Protein AF-A0A9Q5I468-F1 (afdb_monomer)

Radius of gyration: 17.77 Å; Cα contacts (8 Å, |Δi|>4): 165; chains: 1; bounding box: 44×34×42 Å

Structure (mmCIF, N/CA/C/O backbone):
data_AF-A0A9Q5I468-F1
#
_entry.id   AF-A0A9Q5I468-F1
#
loop_
_atom_site.group_PDB
_atom_site.id
_atom_site.type_symbol
_atom_site.label_atom_id
_atom_site.label_alt_id
_atom_site.label_comp_id
_atom_site.label_asym_id
_atom_site.label_entity_id
_atom_site.label_seq_id
_atom_site.pdbx_PDB_ins_code
_atom_site.Cartn_x
_atom_site.Cartn_y
_atom_site.Cartn_z
_atom_site.occupancy
_atom_site.B_iso_or_equiv
_atom_site.auth_seq_id
_atom_site.auth_comp_id
_atom_site.auth_asym_id
_atom_site.auth_atom_id
_atom_site.pdbx_PDB_model_num
ATOM 1 N N . MET A 1 1 ? 11.053 -20.235 -4.826 1.00 56.47 1 MET A N 1
ATOM 2 C CA . MET A 1 1 ? 11.287 -19.955 -6.258 1.00 56.47 1 MET A CA 1
ATOM 3 C C . MET A 1 1 ? 12.691 -19.413 -6.345 1.00 56.47 1 MET A C 1
ATOM 5 O O . MET A 1 1 ? 12.944 -18.380 -5.742 1.00 56.47 1 MET A O 1
ATOM 9 N N . ASP A 1 2 ? 13.592 -20.126 -7.008 1.00 67.19 2 ASP A N 1
ATOM 10 C CA . ASP A 1 2 ? 15.029 -19.889 -6.816 1.00 67.19 2 ASP A CA 1
ATOM 11 C C . ASP A 1 2 ? 15.515 -18.620 -7.532 1.00 67.19 2 ASP A C 1
ATOM 13 O O . ASP A 1 2 ? 16.427 -17.950 -7.057 1.00 67.19 2 ASP A O 1
ATOM 17 N N . HIS A 1 3 ? 14.829 -18.214 -8.611 1.00 71.62 3 HIS A N 1
ATOM 18 C CA . HIS A 1 3 ? 15.105 -16.980 -9.354 1.00 71.62 3 HIS A CA 1
ATOM 19 C C . HIS A 1 3 ? 13.801 -16.305 -9.821 1.00 71.62 3 HIS A C 1
ATOM 21 O O . HIS A 1 3 ? 13.359 -16.528 -10.950 1.00 71.62 3 HIS A O 1
ATOM 27 N N . PRO A 1 4 ? 13.148 -15.477 -8.984 1.00 81.38 4 PRO A N 1
ATOM 28 C CA . PRO A 1 4 ? 11.906 -14.806 -9.375 1.00 81.38 4 PRO A CA 1
ATOM 29 C C . PRO A 1 4 ? 12.130 -13.747 -10.468 1.00 81.38 4 PRO A C 1
ATOM 31 O O . PRO A 1 4 ? 11.253 -13.530 -11.305 1.00 81.38 4 PRO A O 1
ATOM 34 N N . TYR A 1 5 ? 13.319 -13.134 -10.511 1.00 87.19 5 TYR A N 1
ATOM 35 C CA . TYR A 1 5 ? 13.628 -12.004 -11.392 1.00 87.19 5 TYR A CA 1
ATOM 36 C C . TYR A 1 5 ? 13.300 -12.239 -12.877 1.00 87.19 5 TYR A C 1
ATOM 38 O O . TYR A 1 5 ? 12.513 -11.456 -13.409 1.00 87.19 5 TYR A O 1
ATOM 46 N N . PRO A 1 6 ? 13.806 -13.287 -13.567 1.00 91.69 6 PRO A N 1
ATOM 47 C CA . PRO A 1 6 ? 13.558 -13.445 -15.003 1.00 91.69 6 PRO A CA 1
ATOM 48 C C . PRO A 1 6 ? 12.075 -13.628 -15.333 1.00 91.69 6 PRO A C 1
ATOM 50 O O . PRO A 1 6 ? 11.584 -13.079 -16.315 1.00 91.69 6 PRO A O 1
ATOM 53 N N . THR A 1 7 ? 11.350 -14.358 -14.482 1.00 93.44 7 THR A N 1
ATOM 54 C CA . THR A 1 7 ? 9.928 -14.654 -14.700 1.00 93.44 7 THR A CA 1
ATOM 55 C C . THR A 1 7 ? 9.084 -13.389 -14.575 1.00 93.44 7 THR A C 1
ATOM 57 O O . THR A 1 7 ? 8.308 -13.059 -15.471 1.00 93.44 7 THR A O 1
ATOM 60 N N . PHE A 1 8 ? 9.256 -12.648 -13.480 1.00 95.12 8 PHE A N 1
ATOM 61 C CA . PHE A 1 8 ? 8.461 -11.451 -13.222 1.00 95.12 8 PHE A CA 1
ATOM 62 C C . PHE A 1 8 ? 8.873 -10.267 -14.105 1.00 95.12 8 PHE A C 1
ATOM 64 O O . PHE A 1 8 ? 8.015 -9.477 -14.490 1.00 95.12 8 PHE A O 1
ATOM 71 N N . ALA A 1 9 ? 10.149 -10.174 -14.496 1.00 95.38 9 ALA A N 1
ATOM 72 C CA . ALA A 1 9 ? 10.601 -9.166 -15.451 1.00 95.38 9 ALA A CA 1
ATOM 73 C C . ALA A 1 9 ? 9.980 -9.396 -16.835 1.00 95.38 9 ALA A C 1
ATOM 75 O O . ALA A 1 9 ? 9.463 -8.456 -17.435 1.00 95.38 9 ALA A O 1
ATOM 76 N N . ALA A 1 10 ? 9.972 -10.645 -17.318 1.00 96.38 10 ALA A N 1
ATOM 77 C CA . ALA A 1 10 ? 9.331 -10.991 -18.584 1.00 96.38 10 ALA A CA 1
ATOM 78 C C . ALA A 1 10 ? 7.826 -10.676 -18.562 1.00 96.38 10 ALA A C 1
ATOM 80 O O . ALA A 1 10 ? 7.316 -10.061 -19.498 1.00 96.38 10 ALA A O 1
ATOM 81 N N . LEU A 1 11 ? 7.130 -11.027 -17.473 1.00 96.50 11 LEU A N 1
ATOM 82 C CA . LEU A 1 11 ? 5.707 -10.730 -17.304 1.00 96.50 11 LEU A CA 1
ATOM 83 C C . LEU A 1 11 ? 5.419 -9.221 -17.326 1.00 96.50 11 LEU A C 1
ATOM 85 O O . LEU A 1 11 ? 4.539 -8.781 -18.061 1.00 96.50 11 LEU A O 1
ATOM 89 N N . ALA A 1 12 ? 6.149 -8.422 -16.542 1.00 95.81 12 ALA A N 1
ATOM 90 C CA . ALA A 1 12 ? 5.921 -6.980 -16.464 1.00 95.81 12 ALA A CA 1
ATOM 91 C C . ALA A 1 12 ? 6.191 -6.275 -17.801 1.00 95.81 12 ALA A C 1
ATOM 93 O O . ALA A 1 12 ? 5.400 -5.425 -18.211 1.00 95.81 12 ALA A O 1
ATOM 94 N N . SER A 1 13 ? 7.259 -6.665 -18.505 1.00 95.50 13 SER A N 1
ATOM 95 C CA . SER A 1 13 ? 7.570 -6.144 -19.839 1.00 95.50 13 SER A CA 1
ATOM 96 C C . SER A 1 13 ? 6.466 -6.482 -20.839 1.00 95.50 13 SER A C 1
ATOM 98 O O . SER A 1 13 ? 5.968 -5.588 -21.520 1.00 95.50 13 SER A O 1
ATOM 100 N N . PHE A 1 14 ? 6.021 -7.744 -20.868 1.00 96.81 14 PHE A N 1
ATOM 101 C CA . PHE A 1 14 ? 4.930 -8.175 -21.741 1.00 96.81 14 PHE A CA 1
ATOM 102 C C . PHE A 1 14 ? 3.636 -7.403 -21.462 1.00 96.81 14 PHE A C 1
ATOM 104 O O . PHE A 1 14 ? 3.010 -6.908 -22.392 1.00 96.81 14 PHE A O 1
ATOM 111 N N . LEU A 1 15 ? 3.242 -7.252 -20.192 1.00 95.25 15 LEU A N 1
ATOM 112 C CA . LEU A 1 15 ? 2.031 -6.512 -19.827 1.00 95.25 15 LEU A CA 1
ATOM 113 C C . LEU A 1 15 ? 2.119 -5.033 -20.222 1.00 95.25 15 LEU A C 1
ATOM 115 O O . LEU A 1 15 ? 1.140 -4.489 -20.731 1.00 95.25 15 LEU A O 1
ATOM 119 N N . ARG A 1 16 ? 3.279 -4.389 -20.024 1.00 92.69 16 ARG A N 1
ATOM 120 C CA . ARG A 1 16 ? 3.498 -2.988 -20.421 1.00 92.69 16 ARG A CA 1
ATOM 121 C C . ARG A 1 16 ? 3.367 -2.808 -21.935 1.00 92.69 16 ARG A C 1
ATOM 123 O O . ARG A 1 16 ? 2.777 -1.822 -22.369 1.00 92.69 16 ARG A O 1
ATOM 130 N N . GLU A 1 17 ? 3.906 -3.737 -22.722 1.00 93.56 17 GLU A N 1
ATOM 131 C CA . GLU A 1 17 ? 3.886 -3.676 -24.189 1.00 93.56 17 GLU A CA 1
ATOM 132 C C . GLU A 1 17 ? 2.515 -4.044 -24.773 1.00 93.56 17 GLU A C 1
ATOM 134 O O . GLU A 1 17 ? 1.960 -3.301 -25.582 1.00 93.56 17 GLU A O 1
ATOM 139 N N . ALA A 1 18 ? 1.939 -5.169 -24.342 1.00 96.06 18 ALA A N 1
ATOM 140 C CA . ALA A 1 18 ? 0.678 -5.687 -24.868 1.00 96.06 18 ALA A CA 1
ATOM 141 C C . ALA A 1 18 ? -0.543 -4.894 -24.373 1.00 96.06 18 ALA A C 1
ATOM 143 O O . ALA A 1 18 ? -1.571 -4.832 -25.053 1.00 96.06 18 ALA A O 1
ATOM 144 N N . HIS A 1 19 ? -0.446 -4.279 -23.190 1.00 93.50 19 HIS A N 1
ATOM 145 C CA . HIS A 1 19 ? -1.548 -3.571 -22.543 1.00 93.50 19 HIS A CA 1
ATOM 146 C C . HIS A 1 19 ? -1.111 -2.211 -21.966 1.00 93.50 19 HIS A C 1
ATOM 148 O O . HIS A 1 19 ? -1.243 -1.973 -20.763 1.00 93.50 19 HIS A O 1
ATOM 154 N N . PRO A 1 20 ? -0.686 -1.252 -22.812 1.00 88.44 20 PRO A N 1
ATOM 155 C CA . PRO A 1 20 ? -0.125 0.030 -22.366 1.00 88.44 20 PRO A CA 1
ATOM 156 C C . PRO A 1 20 ? -1.125 0.938 -21.629 1.00 88.44 20 PRO A C 1
ATOM 158 O O . PRO A 1 20 ? -0.738 1.976 -21.104 1.00 88.44 20 PRO A O 1
ATOM 161 N N . ARG A 1 21 ? -2.414 0.570 -21.596 1.00 90.44 21 ARG A N 1
ATOM 162 C CA . ARG A 1 21 ? -3.487 1.290 -20.889 1.00 90.44 21 ARG A CA 1
ATOM 163 C C . ARG A 1 21 ? -3.994 0.569 -19.638 1.00 90.44 21 ARG A C 1
ATOM 165 O O . ARG A 1 21 ? -5.065 0.913 -19.142 1.00 90.44 21 ARG A O 1
ATOM 172 N N . LEU A 1 22 ? -3.288 -0.450 -19.144 1.00 94.00 22 LEU A N 1
ATOM 173 C CA . LEU A 1 22 ? -3.600 -1.002 -17.825 1.00 94.00 22 LEU A CA 1
ATOM 174 C C . LEU A 1 22 ? -3.518 0.112 -16.777 1.00 94.00 22 LEU A C 1
ATOM 176 O O . LEU A 1 22 ? -2.563 0.888 -16.759 1.00 94.00 22 LEU A O 1
ATOM 180 N N . ALA A 1 23 ? -4.527 0.186 -15.910 1.00 94.38 23 ALA A N 1
ATOM 181 C CA . ALA A 1 23 ? -4.641 1.269 -14.938 1.00 94.38 23 ALA A CA 1
ATOM 182 C C . ALA A 1 23 ? -3.480 1.267 -13.935 1.00 94.38 23 ALA A C 1
ATOM 184 O O . ALA A 1 23 ? -2.975 2.330 -13.573 1.00 94.38 23 ALA A O 1
ATOM 185 N N . TYR A 1 24 ? -3.056 0.076 -13.501 1.00 96.19 24 TYR A N 1
ATOM 186 C CA . TYR A 1 24 ? -1.960 -0.072 -12.559 1.00 96.19 24 TYR A CA 1
ATOM 187 C C . TYR A 1 24 ? -1.292 -1.449 -12.612 1.00 96.19 24 TYR A C 1
ATOM 189 O O . TYR A 1 24 ? -1.876 -2.423 -13.090 1.00 96.19 24 TYR A O 1
ATOM 197 N N . LEU A 1 25 ? -0.100 -1.526 -12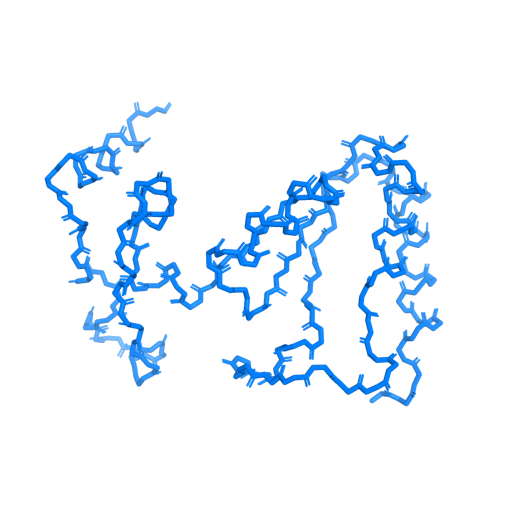.021 1.00 96.38 25 LEU A N 1
ATOM 198 C CA . LEU A 1 25 ? 0.520 -2.762 -11.545 1.00 96.38 25 LEU A CA 1
ATOM 199 C C . LEU A 1 25 ? 0.567 -2.736 -10.010 1.00 96.38 25 LEU A C 1
ATOM 201 O O . LEU A 1 25 ? 1.049 -1.766 -9.430 1.00 96.38 25 LEU A O 1
ATOM 205 N N . HIS A 1 26 ? 0.058 -3.782 -9.353 1.00 97.31 26 HIS A N 1
ATOM 206 C CA . HIS A 1 26 ? 0.037 -3.907 -7.891 1.00 97.31 26 HIS A CA 1
ATOM 207 C C . HIS A 1 26 ? 0.969 -5.037 -7.451 1.00 97.31 26 HIS A C 1
ATOM 209 O O . HIS A 1 26 ? 0.790 -6.184 -7.858 1.00 97.31 26 HIS A O 1
ATOM 215 N N . VAL A 1 27 ? 1.970 -4.704 -6.638 1.00 95.88 27 VAL A N 1
ATOM 216 C CA . VAL A 1 27 ? 3.062 -5.602 -6.256 1.00 95.88 27 VAL A CA 1
ATOM 217 C C . VAL A 1 27 ? 3.171 -5.710 -4.741 1.00 95.88 27 VAL A C 1
ATOM 219 O O . VAL A 1 27 ? 3.146 -4.707 -4.032 1.00 95.88 27 VAL A O 1
ATOM 222 N N . ILE A 1 28 ? 3.323 -6.943 -4.256 1.00 93.31 28 ILE A N 1
ATOM 223 C CA . ILE A 1 28 ? 3.633 -7.232 -2.855 1.00 93.31 28 ILE A CA 1
ATOM 224 C C . ILE A 1 28 ? 5.155 -7.235 -2.691 1.00 93.31 28 ILE A C 1
ATOM 226 O O . ILE A 1 28 ? 5.858 -7.997 -3.355 1.00 93.31 28 ILE A O 1
ATOM 230 N N . GLU A 1 29 ? 5.660 -6.389 -1.803 1.00 91.56 29 GLU A N 1
ATOM 231 C CA . GLU A 1 29 ? 7.074 -6.285 -1.467 1.00 91.56 29 GLU A CA 1
ATOM 232 C C . GLU A 1 29 ? 7.565 -7.539 -0.723 1.00 91.56 29 GLU A C 1
ATOM 234 O O . GLU A 1 29 ? 6.838 -8.104 0.105 1.00 91.56 29 GLU A O 1
ATOM 239 N N . PRO A 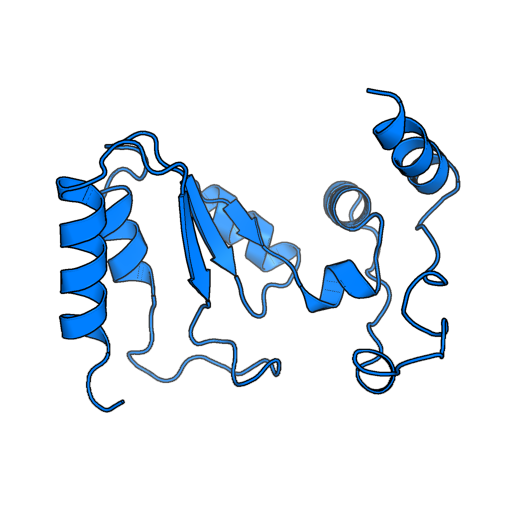1 30 ? 8.837 -7.939 -0.913 1.00 84.44 30 PRO A N 1
ATOM 240 C CA . PRO A 1 30 ? 9.415 -9.116 -0.261 1.00 84.44 30 PRO A CA 1
ATOM 241 C C . PRO A 1 30 ? 9.546 -8.982 1.266 1.00 84.44 30 PRO A C 1
ATOM 243 O O . PRO A 1 30 ? 9.947 -9.929 1.931 1.00 84.44 30 PRO A O 1
ATOM 246 N N . ARG A 1 31 ? 9.158 -7.842 1.848 1.00 76.75 31 ARG A N 1
ATOM 247 C CA . ARG A 1 31 ? 9.049 -7.643 3.301 1.00 76.75 31 ARG A CA 1
ATOM 248 C C . ARG A 1 31 ? 7.804 -8.288 3.928 1.00 76.75 31 ARG A C 1
ATOM 250 O O . ARG A 1 31 ? 7.619 -8.241 5.140 1.00 76.75 31 ARG A O 1
ATOM 257 N N . ASN A 1 32 ? 6.934 -8.894 3.117 1.00 72.69 32 ASN A N 1
ATOM 258 C CA . ASN A 1 32 ? 5.792 -9.670 3.588 1.00 72.69 32 ASN A CA 1
ATOM 259 C C . ASN A 1 32 ? 6.011 -11.174 3.361 1.00 72.69 32 ASN A C 1
ATOM 261 O O . ASN A 1 32 ? 6.240 -11.618 2.238 1.00 72.69 32 ASN A O 1
ATOM 265 N N . ALA A 1 33 ? 5.878 -11.972 4.421 1.00 69.88 33 ALA A N 1
ATOM 266 C CA . ALA A 1 33 ? 5.821 -13.428 4.348 1.00 69.88 33 ALA A CA 1
ATOM 267 C C . ALA A 1 33 ? 4.486 -13.920 4.913 1.00 69.88 33 ALA A C 1
ATOM 269 O O . ALA A 1 33 ? 4.293 -13.966 6.127 1.00 69.88 33 ALA A O 1
ATOM 270 N N . ALA A 1 34 ? 3.552 -14.276 4.025 1.00 64.75 34 ALA A N 1
ATOM 271 C CA . ALA A 1 34 ? 2.244 -14.829 4.391 1.00 64.75 34 ALA A CA 1
ATOM 272 C C . ALA A 1 34 ? 1.479 -13.971 5.426 1.00 64.75 34 ALA A C 1
ATOM 274 O O . ALA A 1 34 ? 0.878 -14.472 6.378 1.00 64.75 34 ALA A O 1
ATOM 275 N N . GLY A 1 35 ? 1.522 -12.646 5.261 1.00 64.75 35 GLY A N 1
ATOM 276 C CA . GLY A 1 35 ? 0.843 -11.707 6.149 1.00 64.75 35 GLY A CA 1
ATOM 277 C C . GLY A 1 35 ? 1.609 -11.367 7.428 1.00 64.75 35 GLY A C 1
ATOM 278 O O . GLY A 1 35 ? 1.050 -10.673 8.275 1.00 64.75 35 GLY A O 1
ATOM 279 N N . VAL A 1 36 ? 2.842 -11.839 7.609 1.00 72.12 36 VAL A N 1
ATOM 280 C CA . VAL A 1 36 ? 3.758 -11.421 8.685 1.00 72.12 36 VAL A CA 1
ATOM 281 C C . VAL A 1 36 ? 4.849 -10.534 8.089 1.00 72.12 36 VAL A C 1
ATOM 283 O O . VAL A 1 36 ? 5.293 -10.773 6.965 1.00 72.12 36 VAL A O 1
ATOM 286 N N . ASP A 1 37 ? 5.249 -9.503 8.829 1.00 78.44 37 ASP A N 1
ATOM 287 C CA . ASP A 1 37 ? 6.359 -8.646 8.422 1.00 78.44 37 ASP A CA 1
ATOM 288 C C . ASP A 1 37 ? 7.683 -9.338 8.687 1.00 78.44 37 ASP A C 1
ATOM 290 O O . ASP A 1 37 ? 7.868 -9.994 9.713 1.00 78.44 37 ASP A O 1
ATOM 294 N N . ARG A 1 38 ? 8.598 -9.185 7.740 1.00 83.00 38 ARG A N 1
ATOM 295 C CA . ARG A 1 38 ? 9.980 -9.617 7.868 1.00 83.00 38 ARG A CA 1
ATOM 296 C C . ARG A 1 38 ? 10.882 -8.622 7.169 1.00 83.00 38 ARG A C 1
ATOM 298 O O . ARG A 1 38 ? 10.468 -7.969 6.210 1.00 83.00 38 ARG A O 1
ATOM 305 N N . ASP A 1 39 ? 12.139 -8.607 7.572 1.00 79.56 39 ASP A N 1
ATOM 306 C CA . ASP A 1 39 ? 13.141 -7.904 6.794 1.00 79.56 39 ASP A CA 1
ATOM 307 C C . ASP A 1 39 ? 13.347 -8.615 5.442 1.00 79.56 39 ASP A C 1
ATOM 309 O O . ASP A 1 39 ? 13.323 -9.858 5.369 1.00 79.56 39 ASP A O 1
ATOM 313 N N . PRO A 1 40 ? 13.511 -7.857 4.344 1.00 77.12 40 PRO A N 1
ATOM 314 C CA . PRO A 1 40 ? 13.923 -8.429 3.073 1.00 77.12 40 PRO A CA 1
ATOM 315 C C . PRO A 1 40 ? 15.321 -9.041 3.217 1.00 77.12 40 PRO A C 1
ATOM 317 O O . PRO A 1 40 ? 16.208 -8.471 3.854 1.00 77.12 40 PRO A O 1
ATOM 320 N N . LEU A 1 41 ? 15.533 -10.209 2.612 1.00 82.25 41 LEU A N 1
ATOM 321 C CA . LEU A 1 41 ? 16.851 -10.834 2.578 1.00 82.25 41 LEU A CA 1
ATOM 322 C C . LEU A 1 41 ? 17.772 -10.062 1.617 1.00 82.25 41 LEU A C 1
ATOM 324 O O . LEU A 1 41 ? 17.287 -9.406 0.688 1.00 82.25 41 LEU A O 1
ATOM 328 N N . PRO A 1 42 ? 19.106 -10.149 1.781 1.00 79.56 42 PRO A N 1
ATOM 329 C CA . PRO A 1 42 ? 20.039 -9.557 0.831 1.00 79.56 42 PRO A CA 1
ATOM 330 C C . PRO A 1 42 ? 19.725 -9.980 -0.611 1.00 79.56 42 PRO A C 1
ATOM 332 O O . PRO A 1 42 ? 19.681 -11.167 -0.929 1.00 79.56 42 PRO A O 1
ATOM 335 N N . GLY A 1 43 ? 19.506 -8.995 -1.484 1.00 79.62 43 GLY A N 1
ATOM 336 C CA . GLY A 1 43 ? 19.167 -9.226 -2.889 1.00 79.62 43 GLY A CA 1
ATOM 337 C C . GLY A 1 43 ? 17.675 -9.421 -3.181 1.00 79.62 43 GLY A C 1
ATOM 338 O O . GLY A 1 43 ? 17.323 -9.594 -4.346 1.00 79.62 43 GLY A O 1
ATOM 339 N N . GLU A 1 44 ? 16.784 -9.354 -2.191 1.00 85.19 44 GLU A N 1
ATOM 340 C CA . GLU A 1 44 ? 15.339 -9.306 -2.427 1.00 85.19 44 GLU A CA 1
ATOM 341 C C . GLU A 1 44 ? 14.865 -7.866 -2.644 1.00 85.19 44 GLU A C 1
ATOM 343 O O . GLU A 1 44 ? 14.950 -7.017 -1.758 1.00 85.19 44 GLU A O 1
ATOM 348 N N . SER A 1 45 ? 14.333 -7.582 -3.831 1.00 87.19 45 SER A N 1
ATOM 349 C CA . SER A 1 45 ? 13.725 -6.292 -4.146 1.00 87.19 45 SER A CA 1
ATOM 350 C C . SER A 1 45 ? 12.699 -6.442 -5.260 1.00 87.19 45 SER A C 1
ATOM 352 O O . SER A 1 45 ? 12.934 -7.157 -6.233 1.00 87.19 45 SER A O 1
ATOM 354 N N . ALA A 1 46 ? 11.579 -5.730 -5.145 1.00 91.75 46 ALA A N 1
ATOM 355 C CA . ALA A 1 46 ? 10.599 -5.598 -6.218 1.00 91.75 46 ALA A CA 1
ATOM 356 C C . ALA A 1 46 ? 10.851 -4.367 -7.113 1.00 91.75 46 ALA A C 1
ATOM 358 O O . ALA A 1 46 ? 10.119 -4.145 -8.073 1.00 91.75 46 ALA A O 1
ATOM 359 N N . GLU A 1 47 ? 11.897 -3.572 -6.851 1.00 91.69 47 GLU A N 1
ATOM 360 C CA . GLU A 1 47 ? 12.139 -2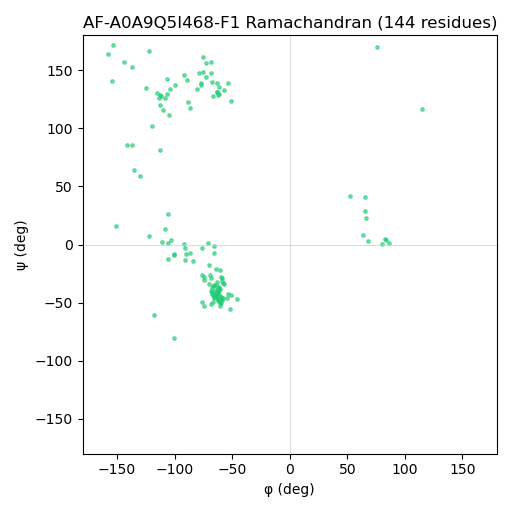.291 -7.538 1.00 91.69 47 GLU A CA 1
ATOM 361 C C . GLU A 1 47 ? 12.265 -2.432 -9.062 1.00 91.69 47 GLU A C 1
ATOM 363 O O . GLU A 1 47 ? 11.829 -1.557 -9.811 1.00 91.69 47 GLU A O 1
ATOM 368 N N . PHE A 1 48 ? 12.811 -3.554 -9.538 1.00 93.50 48 PHE A N 1
ATOM 369 C CA . PHE A 1 48 ? 12.936 -3.825 -10.970 1.00 93.50 48 PHE A CA 1
ATOM 370 C C . PHE A 1 48 ? 11.576 -3.818 -11.687 1.00 93.50 48 PHE A C 1
ATOM 372 O O . PHE A 1 48 ? 11.503 -3.395 -12.838 1.00 93.50 48 PHE A O 1
ATOM 379 N N . LEU A 1 49 ? 10.492 -4.219 -11.011 1.00 95.44 49 LEU A N 1
ATOM 380 C CA . LEU A 1 49 ? 9.141 -4.189 -11.571 1.00 95.44 49 LEU A CA 1
ATOM 381 C C . LEU A 1 49 ? 8.657 -2.760 -11.789 1.00 95.44 49 LEU A C 1
ATOM 383 O O . LEU A 1 49 ? 8.088 -2.476 -12.839 1.00 95.44 49 LEU A O 1
ATOM 387 N N . ARG A 1 50 ? 8.926 -1.847 -10.849 1.00 94.62 50 ARG A N 1
ATOM 388 C CA . ARG A 1 50 ? 8.594 -0.424 -11.005 1.00 94.62 50 ARG A CA 1
ATOM 389 C C . ARG A 1 50 ? 9.372 0.197 -12.161 1.00 94.62 50 ARG A C 1
ATOM 391 O O . ARG A 1 50 ? 8.782 0.895 -12.978 1.00 94.62 50 ARG A O 1
ATOM 398 N N . LEU A 1 51 ? 10.672 -0.092 -12.259 1.00 94.00 51 LEU A N 1
ATOM 399 C CA . LEU A 1 51 ? 11.522 0.407 -13.346 1.00 94.00 51 LEU A CA 1
ATOM 400 C C . LEU A 1 51 ? 11.059 -0.101 -14.716 1.00 94.00 51 LEU A C 1
ATOM 402 O O . LEU A 1 51 ? 11.030 0.668 -15.672 1.00 94.00 51 LEU A O 1
ATOM 406 N N . ILE A 1 52 ? 10.648 -1.369 -14.812 1.00 94.88 52 ILE A N 1
ATOM 407 C CA . ILE A 1 52 ? 10.054 -1.916 -16.037 1.00 94.88 52 ILE A CA 1
ATOM 408 C C . ILE A 1 52 ? 8.692 -1.276 -16.313 1.00 94.88 52 ILE A C 1
ATOM 410 O O . ILE A 1 52 ? 8.422 -0.940 -17.459 1.00 94.88 52 ILE A O 1
ATOM 414 N N . TRP A 1 53 ? 7.837 -1.094 -15.303 1.00 95.19 53 TRP A N 1
ATOM 415 C CA . TRP A 1 53 ? 6.462 -0.620 -15.480 1.00 95.19 53 TRP A CA 1
ATOM 416 C C . TRP A 1 53 ? 6.368 0.873 -15.805 1.00 95.19 53 TRP A C 1
ATOM 418 O O . TRP A 1 53 ? 5.751 1.243 -16.798 1.00 95.19 53 TRP A O 1
ATOM 428 N N . GLN A 1 54 ? 6.988 1.727 -14.989 1.00 92.00 54 GLN A N 1
ATOM 429 C CA . GLN A 1 54 ? 6.892 3.188 -15.084 1.00 92.00 54 GLN A CA 1
ATOM 430 C C . GLN A 1 54 ? 8.097 3.841 -15.777 1.00 92.00 54 GLN A C 1
ATOM 432 O O . GLN A 1 54 ? 8.074 5.044 -16.046 1.00 92.00 54 GLN A O 1
ATOM 437 N N . GLY A 1 55 ? 9.152 3.067 -16.047 1.00 88.00 55 GLY A N 1
ATOM 438 C CA . GLY A 1 55 ? 10.423 3.584 -16.542 1.00 88.00 55 GLY A CA 1
ATOM 439 C C . GLY A 1 55 ? 11.271 4.274 -15.464 1.00 88.00 55 GLY A C 1
ATOM 440 O O . GLY A 1 55 ? 10.801 4.527 -14.349 1.00 88.00 55 GLY A O 1
ATOM 441 N N . PRO A 1 56 ? 12.538 4.604 -15.770 1.00 82.00 56 PRO A N 1
ATOM 442 C CA . PRO A 1 56 ? 13.453 5.274 -14.842 1.00 82.00 56 PRO A CA 1
ATOM 443 C C . PRO A 1 56 ? 12.946 6.633 -14.335 1.00 82.00 56 PRO A C 1
ATOM 445 O O . PRO A 1 56 ? 13.278 7.009 -13.213 1.00 82.00 56 PRO A O 1
ATOM 448 N N . SER A 1 57 ? 12.128 7.348 -15.118 1.00 80.56 57 SER A N 1
ATOM 449 C CA . SER A 1 57 ? 11.536 8.639 -14.726 1.00 80.56 57 SER A CA 1
ATOM 450 C C . SER A 1 57 ? 10.221 8.525 -13.935 1.00 80.56 57 SER A C 1
ATOM 452 O O . SER A 1 57 ? 9.727 9.531 -13.431 1.00 80.56 57 SER A O 1
ATOM 454 N N . GLY A 1 58 ? 9.655 7.319 -13.791 1.00 76.38 58 GLY A N 1
ATOM 455 C CA . GLY A 1 58 ? 8.507 7.049 -12.915 1.00 76.38 58 GLY A CA 1
ATOM 456 C C . GLY A 1 58 ? 7.117 7.353 -13.489 1.00 76.38 58 GLY A C 1
ATOM 457 O O . GLY A 1 58 ? 6.133 7.180 -12.776 1.00 76.38 58 GLY A O 1
ATOM 458 N N . SER A 1 59 ? 6.987 7.764 -14.753 1.00 75.00 59 SER A N 1
ATOM 459 C CA . SER A 1 59 ? 5.673 8.099 -15.339 1.00 75.00 59 SER A CA 1
ATOM 460 C C . SER A 1 59 ? 5.558 7.881 -16.852 1.00 75.00 59 SER A C 1
ATOM 462 O O . SER A 1 59 ? 4.613 8.364 -17.473 1.00 75.00 59 SER A O 1
ATOM 464 N N . GLU A 1 60 ? 6.472 7.128 -17.468 1.00 81.44 60 GLU A N 1
ATOM 465 C CA . GLU A 1 60 ? 6.604 7.060 -18.935 1.00 81.44 60 GLU A CA 1
ATOM 466 C C . GLU A 1 60 ? 5.351 6.573 -19.674 1.00 81.44 60 GLU A C 1
ATOM 468 O O . GLU A 1 60 ? 5.149 6.925 -20.833 1.00 81.44 60 GLU A O 1
ATOM 473 N N . ASN A 1 61 ? 4.514 5.758 -19.030 1.00 78.94 61 ASN A N 1
ATOM 474 C CA . ASN A 1 61 ? 3.269 5.241 -19.604 1.00 78.94 61 ASN A CA 1
ATOM 475 C C . ASN A 1 61 ? 1.999 5.806 -18.940 1.00 78.94 61 ASN A C 1
ATOM 477 O O . ASN A 1 61 ? 0.901 5.382 -19.290 1.00 78.94 61 ASN A O 1
ATOM 481 N N . GLY A 1 62 ? 2.131 6.719 -17.969 1.00 84.31 62 GLY A N 1
ATOM 482 C CA . GLY A 1 62 ? 1.005 7.267 -17.202 1.00 84.31 62 GLY A CA 1
ATOM 483 C C . GLY A 1 62 ? 0.239 6.256 -16.333 1.00 84.31 62 GLY A C 1
ATOM 484 O O . GLY A 1 62 ? -0.806 6.607 -15.791 1.00 84.31 62 GLY A O 1
ATOM 485 N N . SER A 1 63 ? 0.726 5.017 -16.192 1.00 90.94 63 SER A N 1
ATOM 486 C CA . SER A 1 63 ? 0.094 3.970 -15.384 1.00 90.94 63 SER A CA 1
ATOM 487 C C . SER A 1 63 ? 0.591 4.008 -13.938 1.00 90.94 63 SER A C 1
ATOM 489 O O . SER A 1 63 ? 1.777 4.235 -13.669 1.00 90.94 63 SER A O 1
ATOM 491 N N . ALA A 1 64 ? -0.308 3.762 -12.984 1.00 94.50 64 ALA A N 1
ATOM 492 C CA . ALA A 1 64 ? 0.053 3.764 -11.573 1.00 94.50 64 ALA A CA 1
ATOM 493 C C . ALA A 1 64 ? 0.836 2.497 -11.189 1.00 94.50 64 ALA A C 1
ATOM 495 O O . ALA A 1 64 ? 0.625 1.406 -11.720 1.00 94.50 64 ALA A O 1
ATOM 496 N N . TYR A 1 65 ? 1.732 2.632 -10.218 1.00 96.19 65 TYR A N 1
ATOM 497 C CA . TYR A 1 65 ? 2.354 1.503 -9.538 1.00 96.19 65 TYR A CA 1
ATOM 498 C C . TYR A 1 65 ? 1.890 1.511 -8.085 1.00 96.19 65 TYR A C 1
ATOM 500 O O . TYR A 1 65 ? 2.001 2.536 -7.412 1.00 96.19 65 TYR A O 1
ATOM 508 N N . ILE A 1 66 ? 1.347 0.389 -7.620 1.00 97.56 66 ILE A N 1
ATOM 509 C CA . ILE A 1 66 ? 0.864 0.210 -6.252 1.00 97.56 66 ILE A CA 1
ATOM 510 C C . ILE A 1 66 ? 1.809 -0.761 -5.549 1.00 97.56 66 ILE A C 1
ATOM 512 O O . ILE A 1 66 ? 1.893 -1.928 -5.930 1.00 97.56 66 ILE A O 1
ATOM 516 N N . SER A 1 67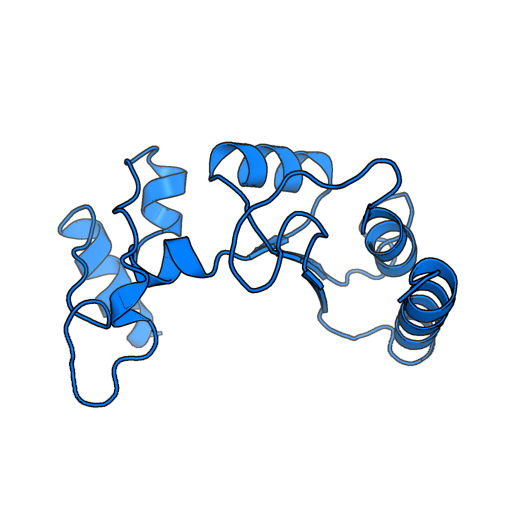 ? 2.514 -0.290 -4.525 1.00 96.44 67 SER A N 1
ATOM 517 C CA . SER A 1 67 ? 3.348 -1.138 -3.673 1.00 96.44 67 SER A CA 1
ATOM 518 C C . SER A 1 67 ? 2.611 -1.481 -2.379 1.00 96.44 67 SER A C 1
ATOM 520 O O . SER A 1 67 ? 1.958 -0.629 -1.775 1.00 96.44 67 SER A O 1
ATOM 522 N N . ALA A 1 68 ? 2.694 -2.738 -1.957 1.00 95.69 68 ALA A N 1
ATOM 523 C CA . ALA A 1 68 ? 2.021 -3.246 -0.773 1.00 95.69 68 ALA A CA 1
ATOM 524 C C . ALA A 1 68 ? 2.932 -4.145 0.055 1.00 95.69 68 ALA A C 1
ATOM 526 O O . ALA A 1 68 ? 3.783 -4.849 -0.473 1.00 95.69 68 ALA A O 1
ATOM 527 N N . GLY A 1 69 ? 2.665 -4.211 1.357 1.00 91.19 69 GLY A N 1
ATOM 528 C CA . GLY A 1 69 ? 3.313 -5.156 2.264 1.00 91.19 69 GLY A CA 1
ATOM 529 C C . GLY A 1 69 ? 4.175 -4.450 3.298 1.00 91.19 69 GLY A C 1
ATOM 530 O O . GLY A 1 69 ? 5.154 -3.810 2.958 1.00 91.19 69 GLY A O 1
ATOM 531 N N . GLY A 1 70 ? 3.796 -4.587 4.568 1.00 88.69 70 GLY A N 1
ATOM 532 C CA . GLY A 1 70 ? 4.616 -4.212 5.726 1.00 88.69 70 GLY A CA 1
ATOM 533 C C . GLY A 1 70 ? 4.903 -2.734 5.977 1.00 88.69 70 GLY A C 1
ATOM 534 O O . GLY A 1 70 ? 5.605 -2.452 6.933 1.00 88.69 70 GLY A O 1
ATOM 535 N N . TYR A 1 71 ? 4.365 -1.807 5.186 1.00 92.31 71 TYR A N 1
ATOM 536 C CA . TYR A 1 71 ? 4.595 -0.375 5.389 1.00 92.31 71 TYR A CA 1
ATOM 537 C C . TYR A 1 71 ? 4.054 0.150 6.725 1.00 92.31 71 TYR A C 1
ATOM 539 O O . TYR A 1 71 ? 2.868 -0.031 7.028 1.00 92.31 71 TYR A O 1
ATOM 547 N N . SER A 1 72 ? 4.895 0.891 7.455 1.00 92.69 72 SER A N 1
ATOM 548 C CA . SER A 1 72 ? 4.424 1.888 8.426 1.00 92.69 72 SER A CA 1
ATOM 549 C C . SER A 1 72 ? 3.905 3.150 7.705 1.00 92.69 72 SER A C 1
ATOM 551 O O . SER A 1 72 ? 4.230 3.364 6.531 1.00 92.69 72 SER A O 1
ATOM 553 N N . PRO A 1 73 ? 3.101 4.008 8.364 1.00 94.69 73 PRO A N 1
ATOM 554 C CA . PRO A 1 73 ? 2.723 5.316 7.822 1.00 94.69 73 PRO A CA 1
ATOM 555 C C . PRO A 1 73 ? 3.911 6.162 7.355 1.00 94.69 73 PRO A C 1
ATOM 557 O O . PRO A 1 73 ? 3.869 6.745 6.275 1.00 94.69 73 PRO A O 1
ATOM 560 N N . GLU A 1 74 ? 4.976 6.198 8.150 1.00 95.06 74 GLU A N 1
ATOM 561 C CA . GLU A 1 74 ? 6.176 6.990 7.890 1.00 95.06 74 GLU A CA 1
ATOM 562 C C . GLU A 1 74 ? 6.917 6.461 6.657 1.00 95.06 74 GLU A C 1
ATOM 564 O O . GLU A 1 74 ? 7.199 7.220 5.729 1.00 95.06 74 GLU A O 1
ATOM 569 N N . GLU A 1 75 ? 7.150 5.145 6.597 1.00 93.94 75 GLU A N 1
ATOM 570 C CA . GLU A 1 75 ? 7.784 4.501 5.442 1.00 93.94 75 GLU A CA 1
ATOM 571 C C . GLU A 1 75 ? 6.959 4.673 4.164 1.00 93.94 75 GLU A C 1
ATOM 573 O O . GLU A 1 75 ? 7.518 4.808 3.073 1.00 93.94 75 GLU A O 1
ATOM 578 N N . ALA A 1 76 ? 5.628 4.635 4.279 1.00 95.44 76 ALA A N 1
ATOM 579 C CA . ALA A 1 76 ? 4.730 4.810 3.150 1.00 95.44 76 ALA A CA 1
ATOM 580 C C . ALA A 1 76 ? 4.813 6.223 2.575 1.00 95.44 76 ALA A C 1
ATOM 582 O O . ALA A 1 76 ? 4.915 6.357 1.357 1.00 95.44 76 ALA A O 1
ATOM 583 N N . ILE A 1 77 ? 4.799 7.254 3.429 1.00 96.69 77 ILE A N 1
ATOM 584 C CA . ILE A 1 77 ? 4.943 8.653 3.005 1.00 96.69 77 ILE A CA 1
ATOM 585 C C . ILE A 1 77 ? 6.293 8.840 2.309 1.00 96.69 77 ILE A C 1
ATOM 587 O O . ILE A 1 77 ? 6.323 9.254 1.151 1.00 96.69 77 ILE A O 1
ATOM 591 N N . GLU A 1 78 ? 7.392 8.440 2.959 1.00 96.50 78 GLU A N 1
ATOM 592 C CA . GLU A 1 78 ? 8.738 8.577 2.391 1.00 96.50 78 GLU A CA 1
ATOM 593 C C . GLU A 1 78 ? 8.850 7.847 1.044 1.00 96.50 78 GLU A C 1
ATOM 595 O O . GLU A 1 78 ? 9.359 8.388 0.060 1.00 96.50 78 GLU A O 1
ATOM 600 N N . THR A 1 79 ? 8.350 6.610 0.967 1.00 93.88 79 THR A N 1
ATOM 601 C CA . THR A 1 79 ? 8.425 5.804 -0.256 1.00 93.88 79 THR A CA 1
ATOM 602 C C . THR A 1 79 ? 7.580 6.401 -1.380 1.00 93.88 79 THR A C 1
ATOM 604 O O . THR A 1 79 ? 8.047 6.450 -2.523 1.00 93.88 79 THR A O 1
ATOM 607 N N . ALA A 1 80 ? 6.357 6.844 -1.081 1.00 94.62 80 ALA A N 1
ATOM 608 C CA . ALA A 1 80 ? 5.452 7.436 -2.060 1.00 94.62 80 ALA A CA 1
ATOM 609 C C . ALA A 1 80 ? 6.036 8.725 -2.648 1.00 94.62 80 ALA A C 1
ATOM 611 O O . ALA A 1 80 ? 6.089 8.862 -3.870 1.00 94.62 80 ALA A O 1
ATOM 612 N N . GLU A 1 81 ? 6.544 9.623 -1.799 1.00 94.12 81 GLU A N 1
ATOM 613 C CA . GLU A 1 81 ? 7.165 10.883 -2.219 1.00 94.12 81 GLU A CA 1
ATOM 614 C C . GLU A 1 81 ? 8.427 10.644 -3.050 1.00 94.12 81 GLU A C 1
ATOM 616 O O . GLU A 1 81 ? 8.600 11.230 -4.118 1.00 94.12 81 GLU A O 1
ATOM 621 N N . LYS A 1 82 ? 9.295 9.734 -2.597 1.00 92.56 82 LYS A N 1
ATOM 622 C CA . LYS A 1 82 ? 10.567 9.448 -3.265 1.00 92.56 82 LYS A CA 1
ATOM 623 C C . LYS A 1 82 ? 10.396 8.777 -4.625 1.00 92.56 82 LYS A C 1
ATOM 625 O O . LYS A 1 82 ? 11.205 9.012 -5.521 1.00 92.56 82 LYS A O 1
ATOM 630 N N . LYS A 1 83 ? 9.411 7.884 -4.766 1.00 91.56 83 LYS A N 1
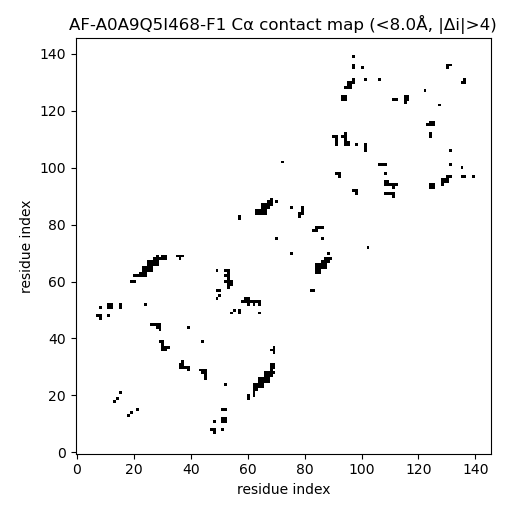ATOM 631 C CA . LYS A 1 83 ? 9.254 7.044 -5.966 1.00 91.56 83 LYS A CA 1
ATOM 632 C C . LYS A 1 83 ? 8.111 7.472 -6.887 1.00 91.56 83 LYS A C 1
ATOM 634 O O . LYS A 1 83 ? 8.053 6.962 -8.002 1.00 91.56 83 LYS A O 1
ATOM 639 N N . GLY A 1 84 ? 7.215 8.354 -6.443 1.00 91.88 84 GLY A N 1
ATOM 640 C CA . GLY A 1 84 ? 6.025 8.745 -7.205 1.00 91.88 84 GLY A CA 1
ATOM 641 C C . GLY A 1 84 ? 5.033 7.592 -7.393 1.00 91.88 84 GLY A C 1
ATOM 642 O O . GLY A 1 84 ? 4.504 7.402 -8.488 1.00 91.88 84 GLY A O 1
ATOM 643 N N . ILE A 1 85 ? 4.818 6.785 -6.349 1.00 94.44 85 ILE A N 1
ATOM 644 C CA . ILE A 1 85 ? 3.966 5.583 -6.393 1.00 94.44 85 ILE A CA 1
ATOM 645 C C . ILE A 1 85 ? 2.827 5.641 -5.374 1.00 94.44 85 ILE A C 1
ATOM 647 O O . ILE A 1 85 ? 2.841 6.447 -4.448 1.00 94.44 85 ILE A O 1
ATOM 651 N N . LEU A 1 86 ? 1.859 4.738 -5.525 1.00 96.69 86 LEU A N 1
ATOM 652 C CA . LEU A 1 86 ? 0.793 4.512 -4.554 1.00 96.69 86 LEU A CA 1
ATOM 653 C C . LEU A 1 86 ? 1.200 3.415 -3.563 1.00 96.69 86 LEU A C 1
ATOM 655 O O . LEU A 1 86 ? 1.861 2.445 -3.941 1.00 96.69 86 LEU A O 1
ATOM 659 N N . ILE A 1 87 ? 0.763 3.541 -2.309 1.00 97.25 87 ILE A N 1
ATOM 660 C CA . ILE A 1 87 ? 0.987 2.542 -1.257 1.00 97.25 87 ILE A CA 1
ATOM 661 C C . ILE A 1 87 ? -0.349 1.945 -0.823 1.00 97.25 87 ILE A C 1
ATOM 663 O O . ILE A 1 87 ? -1.293 2.676 -0.523 1.00 97.25 87 ILE A O 1
ATOM 667 N N . ALA A 1 88 ? -0.426 0.616 -0.769 1.00 97.44 88 ALA A N 1
ATOM 668 C CA . ALA A 1 88 ? -1.593 -0.103 -0.279 1.00 97.44 88 ALA A CA 1
ATOM 669 C C . ALA A 1 88 ? -1.365 -0.665 1.131 1.00 97.44 88 ALA A C 1
ATOM 671 O O . ALA A 1 88 ? -0.358 -1.317 1.424 1.00 97.44 88 ALA A O 1
ATOM 672 N N . PHE A 1 89 ? -2.362 -0.464 1.994 1.00 96.25 89 PHE A N 1
ATOM 673 C CA . PHE A 1 89 ? -2.395 -0.967 3.364 1.00 96.25 89 PHE A CA 1
ATOM 674 C C . PHE A 1 89 ? -3.490 -2.026 3.515 1.00 96.25 89 PHE A C 1
ATOM 676 O O . PHE A 1 89 ? -4.639 -1.781 3.169 1.00 96.25 89 PHE A O 1
ATOM 683 N N . GLY A 1 90 ? -3.137 -3.191 4.067 1.00 94.88 90 GLY A N 1
ATOM 684 C CA . GLY A 1 90 ? -4.094 -4.259 4.393 1.00 94.88 90 GLY A CA 1
ATOM 685 C C . GLY A 1 90 ? -4.449 -4.279 5.881 1.00 94.88 90 GLY A C 1
ATOM 686 O O . GLY A 1 90 ? -5.461 -3.733 6.302 1.00 94.88 90 GLY A O 1
ATOM 687 N N . ARG A 1 91 ? -3.576 -4.879 6.703 1.00 94.19 91 ARG A N 1
ATOM 688 C CA . ARG A 1 91 ? -3.793 -5.085 8.154 1.00 94.19 91 ARG A CA 1
ATOM 689 C C . ARG A 1 91 ? -4.137 -3.809 8.918 1.00 94.19 91 ARG A C 1
ATOM 691 O O . ARG A 1 91 ? -5.026 -3.827 9.758 1.00 94.19 91 ARG A O 1
ATOM 698 N N . HIS A 1 92 ? -3.450 -2.707 8.621 1.00 95.62 92 HIS A N 1
ATOM 699 C CA . HIS A 1 92 ? -3.758 -1.427 9.252 1.00 95.62 92 HIS A CA 1
ATOM 700 C C . HIS A 1 92 ? -5.142 -0.914 8.862 1.00 95.62 92 HIS A C 1
ATOM 702 O O . HIS A 1 92 ? -5.820 -0.366 9.720 1.00 95.62 92 HIS A O 1
ATOM 708 N N . PHE A 1 93 ? -5.593 -1.148 7.628 1.00 96.38 93 PHE A N 1
ATOM 709 C CA . PHE A 1 93 ? -6.920 -0.724 7.187 1.00 96.38 93 PHE A CA 1
ATOM 710 C C . PHE A 1 93 ? -8.036 -1.539 7.857 1.00 96.38 93 PHE A C 1
ATOM 712 O O . PHE A 1 93 ? -9.061 -0.968 8.201 1.00 96.38 93 PHE A O 1
ATOM 719 N N . ILE A 1 94 ? -7.812 -2.834 8.140 1.00 95.69 94 ILE A N 1
ATOM 720 C CA . ILE A 1 94 ? -8.771 -3.667 8.896 1.00 95.69 94 ILE A CA 1
ATOM 721 C C . ILE A 1 94 ? -9.130 -3.013 10.238 1.00 95.69 94 ILE A C 1
ATOM 723 O O . ILE A 1 94 ? -10.300 -2.923 10.580 1.00 95.69 94 ILE A O 1
ATOM 727 N N . ALA A 1 95 ? -8.130 -2.529 10.980 1.00 96.69 95 ALA A N 1
ATOM 728 C CA . ALA A 1 95 ? -8.335 -1.957 12.313 1.00 96.69 95 ALA A CA 1
ATOM 729 C C . ALA A 1 95 ? -8.609 -0.447 12.343 1.00 96.69 95 ALA A C 1
ATOM 731 O O . ALA A 1 95 ? -8.873 0.116 13.405 1.00 96.69 95 ALA A O 1
ATOM 732 N N . ASN A 1 96 ? -8.472 0.231 11.204 1.00 96.94 96 ASN A N 1
ATOM 733 C CA . ASN A 1 96 ? -8.532 1.685 11.105 1.00 96.94 96 ASN A CA 1
ATOM 734 C C . ASN A 1 96 ? -9.371 2.056 9.874 1.00 96.94 96 ASN A C 1
ATOM 736 O O . ASN A 1 96 ? -8.798 2.288 8.806 1.00 96.94 96 ASN A O 1
ATOM 740 N N . PRO A 1 97 ? -10.709 2.126 9.995 1.00 95.19 97 PRO A N 1
ATOM 741 C CA . PRO A 1 97 ? -11.582 2.468 8.865 1.00 95.19 97 PRO A CA 1
ATOM 742 C C . PRO A 1 97 ? -11.289 3.867 8.291 1.00 95.19 97 PRO A C 1
ATOM 744 O O . PRO A 1 97 ? -11.558 4.150 7.128 1.00 95.19 97 PRO A O 1
ATOM 747 N N . ASP A 1 98 ? -10.676 4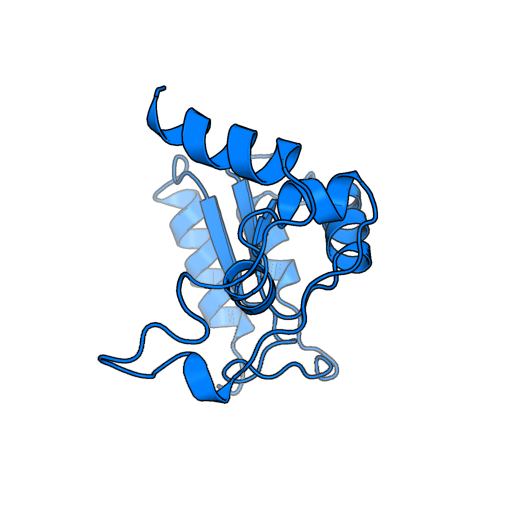.729 9.098 1.00 95.75 98 ASP A N 1
ATOM 748 C CA . ASP A 1 98 ? -10.243 6.087 8.793 1.00 95.75 98 ASP A CA 1
ATOM 749 C C . ASP A 1 98 ? -8.722 6.220 8.618 1.00 95.75 98 ASP A C 1
ATOM 751 O O . ASP A 1 98 ? -8.161 7.300 8.825 1.00 95.75 98 ASP A O 1
ATOM 755 N N . LEU A 1 99 ? -8.034 5.138 8.228 1.00 96.19 99 LEU A N 1
ATOM 756 C CA . LEU A 1 99 ? -6.574 5.102 8.096 1.00 96.19 99 LEU A CA 1
ATOM 757 C C . LEU A 1 99 ? -5.983 6.325 7.359 1.00 96.19 99 LEU A C 1
ATOM 759 O O . LEU A 1 99 ? -5.046 6.916 7.900 1.00 96.19 99 LEU A O 1
ATOM 763 N N . PRO A 1 100 ? -6.509 6.783 6.200 1.00 93.56 100 PRO A N 1
ATOM 764 C CA . PRO A 1 100 ? -5.959 7.963 5.528 1.00 93.56 100 PRO A CA 1
ATOM 765 C C . PRO A 1 100 ? -6.024 9.238 6.382 1.00 93.56 100 PRO A C 1
ATOM 767 O O . PRO A 1 100 ? -5.086 10.037 6.376 1.00 93.56 100 PRO A O 1
ATOM 770 N N . ALA A 1 101 ? -7.106 9.427 7.144 1.00 93.12 101 ALA A N 1
ATOM 771 C CA . ALA A 1 101 ? -7.262 10.578 8.027 1.00 93.12 101 ALA A CA 1
ATOM 772 C C . ALA A 1 101 ? -6.274 10.514 9.197 1.00 93.12 101 ALA A C 1
ATOM 774 O O . ALA A 1 101 ? -5.666 11.532 9.533 1.00 93.12 101 ALA A O 1
ATOM 775 N N . ARG A 1 102 ? -6.059 9.320 9.765 1.00 96.31 102 ARG A N 1
ATOM 776 C CA . ARG A 1 102 ? -5.071 9.110 10.830 1.00 96.31 102 ARG A CA 1
ATOM 777 C C . ARG A 1 102 ? -3.661 9.435 10.368 1.00 96.31 102 ARG A C 1
ATOM 779 O O . ARG A 1 102 ? -2.986 10.215 11.029 1.00 96.31 102 ARG A O 1
ATOM 786 N N . ILE A 1 103 ? -3.258 8.915 9.206 1.00 95.31 103 ILE A N 1
ATOM 787 C CA . ILE A 1 103 ? -1.941 9.188 8.613 1.00 95.31 103 ILE A CA 1
ATOM 788 C C . ILE A 1 103 ? -1.772 10.693 8.374 1.00 95.31 103 ILE A C 1
ATOM 790 O O . ILE A 1 103 ? -0.782 11.277 8.801 1.00 95.31 103 ILE A O 1
ATOM 794 N N . LYS A 1 104 ? -2.771 11.353 7.771 1.00 92.69 104 LYS A N 1
ATOM 795 C CA . LYS A 1 104 ? -2.729 12.797 7.491 1.00 92.69 104 LYS A CA 1
ATOM 796 C C . LYS A 1 104 ? -2.611 13.657 8.755 1.00 92.69 104 LYS A C 1
ATOM 798 O O . LYS A 1 104 ? -1.940 14.685 8.727 1.00 92.69 104 LYS A O 1
ATOM 803 N N . LYS A 1 105 ? -3.299 13.277 9.837 1.00 93.44 105 LYS A N 1
ATOM 804 C CA . LYS A 1 105 ? -3.335 14.021 11.108 1.00 93.44 105 LYS A CA 1
ATOM 805 C C . LYS A 1 105 ? -2.243 13.573 12.102 1.00 93.44 105 LYS A C 1
ATOM 807 O O . LYS A 1 105 ? -2.156 14.152 13.180 1.00 93.44 105 LYS A O 1
ATOM 812 N N . GLY A 1 106 ? -1.438 12.555 11.782 1.00 94.12 106 GLY A N 1
ATOM 813 C CA . GLY A 1 106 ? -0.460 11.970 12.710 1.00 94.12 106 GLY A CA 1
ATOM 814 C C . GLY A 1 106 ? -1.094 11.276 13.924 1.00 94.12 106 GLY A C 1
ATOM 815 O O . GLY A 1 106 ? -0.506 11.249 15.003 1.00 94.12 106 GLY A O 1
ATOM 816 N N . ILE A 1 107 ? -2.314 10.752 13.779 1.00 95.50 107 ILE A N 1
ATOM 817 C CA . ILE A 1 107 ? -3.031 10.059 14.855 1.00 95.50 107 ILE A CA 1
ATOM 818 C C . ILE A 1 107 ? -2.513 8.617 14.954 1.00 95.50 107 ILE A C 1
ATOM 820 O O . ILE A 1 107 ? -2.444 7.934 13.927 1.00 95.50 107 ILE A O 1
ATOM 824 N N . PRO A 1 108 ? -2.212 8.109 16.165 1.00 95.56 108 PRO A N 1
ATOM 825 C CA . PRO A 1 108 ? -1.814 6.720 16.352 1.00 95.56 108 PRO A CA 1
ATOM 826 C C . PRO A 1 108 ? -2.816 5.722 15.757 1.00 95.56 108 PRO A C 1
ATOM 828 O O . PRO A 1 108 ? -4.039 5.869 15.877 1.00 95.56 108 PRO A O 1
ATOM 831 N N . LEU A 1 109 ? -2.283 4.679 15.123 1.00 97.12 109 LEU A N 1
ATOM 832 C CA . LEU A 1 109 ? -3.097 3.612 14.554 1.00 97.12 109 LEU A CA 1
ATOM 833 C C . LEU A 1 109 ? -3.594 2.671 15.651 1.00 97.12 109 LEU A C 1
ATOM 835 O O . LEU A 1 109 ? -2.835 2.252 16.526 1.00 97.12 109 LEU A O 1
ATOM 839 N N . THR A 1 110 ? -4.858 2.280 15.554 1.00 97.50 110 THR A N 1
ATOM 840 C CA . THR A 1 110 ? -5.432 1.185 16.327 1.00 97.50 110 THR A CA 1
ATOM 841 C C . THR A 1 110 ? -4.708 -0.118 15.961 1.00 97.50 110 THR A C 1
ATOM 843 O O . THR A 1 110 ? -4.595 -0.436 14.766 1.00 97.50 110 THR A O 1
ATOM 846 N N . PRO A 1 111 ? -4.213 -0.889 16.947 1.00 95.94 111 PRO A N 1
ATOM 847 C CA . PRO A 1 111 ? -3.621 -2.196 16.698 1.00 95.94 111 PRO A CA 1
ATOM 848 C C . PRO A 1 111 ? -4.638 -3.160 16.081 1.00 95.94 111 PRO A C 1
ATOM 850 O O . PRO A 1 111 ? -5.777 -3.265 16.535 1.00 95.94 111 PRO A O 1
ATOM 853 N N . TYR A 1 112 ? -4.214 -3.903 15.062 1.00 94.88 112 TYR A N 1
ATOM 854 C CA . TYR A 1 112 ? -5.033 -4.958 14.476 1.00 94.88 112 TYR A CA 1
ATOM 855 C C . TYR A 1 112 ? -4.999 -6.228 15.324 1.00 94.88 112 TYR A C 1
ATOM 857 O O . TYR A 1 112 ? -3.974 -6.568 15.918 1.00 94.88 112 TYR A O 1
ATOM 865 N N . ASN A 1 113 ? -6.106 -6.970 15.329 1.00 94.06 113 ASN A N 1
ATOM 866 C CA . ASN A 1 113 ? -6.180 -8.276 15.966 1.00 94.06 113 ASN A CA 1
ATOM 867 C C . ASN A 1 113 ? -6.173 -9.383 14.904 1.00 94.06 113 ASN A C 1
ATOM 869 O O . ASN A 1 113 ? -7.126 -9.556 14.154 1.00 94.06 113 ASN A O 1
ATOM 873 N N . ARG A 1 114 ? -5.092 -10.165 14.837 1.00 92.12 114 ARG A N 1
ATOM 874 C CA . ARG A 1 114 ? -4.978 -11.243 13.840 1.00 92.12 114 ARG A CA 1
ATOM 875 C C . ARG A 1 114 ? -5.939 -12.402 14.097 1.00 92.12 114 ARG A C 1
ATOM 877 O O . ARG A 1 114 ? -6.256 -13.111 13.146 1.00 92.12 114 ARG A O 1
ATOM 884 N N . SER A 1 115 ? -6.367 -12.628 15.344 1.00 93.12 115 SER A N 1
ATOM 885 C CA . SER A 1 115 ? -7.252 -13.757 15.664 1.00 93.12 115 SER A CA 1
ATOM 886 C C . SER A 1 115 ? -8.662 -13.579 15.100 1.00 93.12 115 SER A C 1
ATOM 888 O O . SER A 1 115 ? -9.375 -14.568 14.956 1.00 93.12 115 SER A O 1
ATOM 890 N N . THR A 1 116 ? -9.043 -12.351 14.735 1.00 94.31 116 THR A N 1
ATOM 891 C CA . THR A 1 116 ? -10.369 -12.022 14.197 1.00 94.31 116 THR A CA 1
ATOM 892 C C . THR A 1 116 ? -10.399 -11.877 12.674 1.00 94.31 116 THR A C 1
ATOM 894 O O . THR A 1 116 ? -11.479 -11.814 12.103 1.00 94.31 116 THR A O 1
ATOM 897 N N . PHE A 1 117 ? -9.253 -11.892 11.976 1.00 93.44 117 PHE A N 1
ATOM 898 C CA . PHE A 1 117 ? -9.208 -11.679 10.515 1.00 93.44 117 PHE A CA 1
ATOM 899 C C . PHE A 1 117 ? -10.058 -12.670 9.713 1.00 93.44 117 PHE A C 1
ATOM 901 O O . PHE A 1 117 ? -10.609 -12.314 8.676 1.00 93.44 117 PHE A O 1
ATOM 908 N N . TYR A 1 118 ? -10.147 -13.913 10.183 1.00 92.25 118 TYR A N 1
ATOM 909 C CA . TYR A 1 118 ? -10.871 -14.989 9.512 1.00 92.25 118 TYR A CA 1
ATOM 910 C C . TYR A 1 118 ? -11.819 -15.682 10.500 1.00 92.25 118 TYR A C 1
ATOM 912 O O . TYR A 1 118 ? -11.690 -16.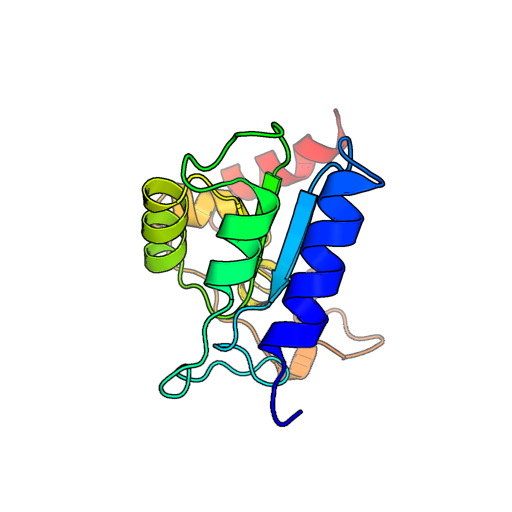876 10.762 1.00 92.25 118 TYR A O 1
ATOM 920 N N . ALA A 1 119 ? -12.747 -14.915 11.081 1.00 89.50 119 ALA A N 1
ATOM 921 C CA . ALA A 1 119 ? -13.715 -15.382 12.076 1.00 89.50 119 ALA A CA 1
ATOM 922 C C . ALA A 1 119 ? -15.159 -15.345 11.522 1.00 89.50 119 ALA A C 1
ATOM 924 O O . ALA A 1 119 ? -15.896 -14.389 11.765 1.00 89.50 119 ALA A O 1
ATOM 925 N N . PRO A 1 120 ? -15.594 -16.357 10.746 1.00 87.00 120 PRO A N 1
ATOM 926 C CA . PRO A 1 120 ? -16.915 -16.344 10.123 1.00 87.00 120 PRO A CA 1
ATOM 927 C C . PRO A 1 120 ? -18.033 -16.333 11.174 1.00 87.00 120 PRO A C 1
ATOM 929 O O . PRO A 1 120 ? -18.041 -17.147 12.094 1.00 87.00 120 PRO A O 1
ATOM 932 N N . GLY A 1 121 ? -18.999 -15.426 11.011 1.00 83.06 121 GLY A N 1
ATOM 933 C CA . GLY A 1 121 ? -20.145 -15.291 11.917 1.00 83.06 121 GLY A CA 1
ATOM 934 C C . GLY A 1 121 ? -19.859 -14.527 13.214 1.00 83.06 121 GLY A C 1
ATOM 935 O O . GLY A 1 121 ? -20.783 -14.360 14.006 1.00 83.06 121 GLY A O 1
ATOM 936 N N . ASN A 1 122 ? -18.630 -14.038 13.420 1.00 82.75 122 ASN A N 1
ATOM 937 C CA . ASN A 1 122 ? -18.310 -13.083 14.476 1.00 82.75 122 ASN A CA 1
ATOM 938 C C . ASN A 1 122 ? -18.077 -11.690 13.864 1.00 82.75 122 ASN A C 1
ATOM 940 O O . ASN A 1 122 ? -17.324 -11.557 12.902 1.00 82.75 122 ASN A O 1
ATOM 944 N N . ALA A 1 123 ? -18.741 -10.667 14.403 1.00 86.25 123 ALA A N 1
ATOM 945 C CA . ALA A 1 123 ? -18.555 -9.279 13.982 1.00 86.25 123 ALA A CA 1
ATOM 946 C C . ALA A 1 123 ? -17.362 -8.595 14.679 1.00 86.25 123 ALA A C 1
ATOM 948 O O . ALA A 1 123 ? -16.926 -7.539 14.212 1.00 86.25 123 ALA A O 1
ATOM 949 N N . ASP A 1 124 ? -16.843 -9.193 15.757 1.00 91.50 124 ASP A N 1
ATOM 950 C CA . ASP A 1 124 ? -15.714 -8.662 16.517 1.00 91.50 124 ASP A CA 1
ATOM 951 C C . ASP A 1 124 ? -14.463 -8.557 15.636 1.00 91.50 124 ASP A C 1
ATOM 953 O O . ASP A 1 124 ? -14.045 -9.522 14.989 1.00 91.50 124 ASP A O 1
ATOM 957 N N . GLY A 1 125 ? -13.826 -7.389 15.638 1.00 92.06 125 GLY A N 1
ATOM 958 C CA . GLY A 1 125 ? -12.662 -7.089 14.811 1.00 92.06 125 GLY A CA 1
ATOM 959 C C . GLY A 1 125 ? -12.944 -7.061 13.304 1.00 92.06 125 GLY A C 1
ATOM 960 O O . GLY A 1 125 ? -12.011 -7.272 12.525 1.00 92.06 125 GLY A O 1
ATOM 961 N N . TYR A 1 126 ? -14.198 -6.832 12.894 1.00 92.62 126 TYR A N 1
ATOM 962 C CA . TYR A 1 126 ? -14.597 -6.671 11.489 1.00 92.62 126 TYR A CA 1
ATOM 963 C C . TYR A 1 126 ? -15.193 -5.286 11.216 1.00 92.62 126 TYR A C 1
ATOM 965 O O . TYR A 1 126 ? -14.645 -4.533 10.414 1.00 92.62 126 TYR A O 1
ATOM 973 N N . ALA A 1 127 ? -16.293 -4.935 11.891 1.00 90.38 127 ALA A N 1
ATOM 974 C CA . ALA A 1 127 ? -17.020 -3.674 11.679 1.00 90.38 127 ALA A CA 1
ATOM 975 C C . ALA A 1 127 ? -17.146 -2.811 12.951 1.00 90.38 127 ALA A C 1
ATOM 977 O O . ALA A 1 127 ? -17.853 -1.806 12.956 1.00 90.38 127 ALA A O 1
ATOM 978 N N . ASP A 1 128 ? -16.481 -3.211 14.031 1.00 92.56 128 ASP A N 1
ATOM 979 C CA . ASP A 1 128 ? -16.554 -2.630 15.377 1.00 92.56 128 ASP A CA 1
ATOM 980 C C . ASP A 1 128 ? -15.318 -1.788 15.754 1.00 92.56 128 ASP A C 1
ATOM 982 O O . ASP A 1 128 ? -15.253 -1.227 16.849 1.00 92.56 128 ASP A O 1
ATOM 986 N N . T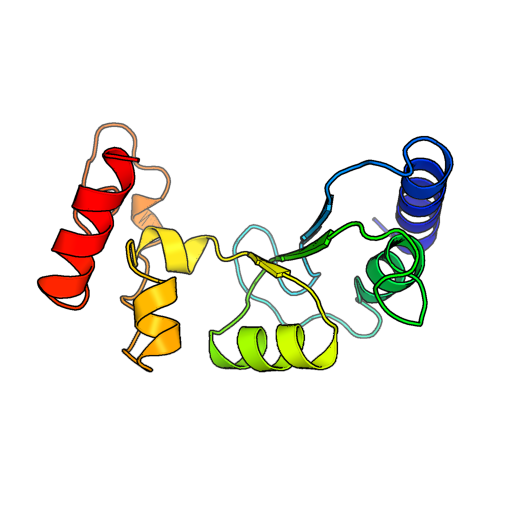YR A 1 129 ? -14.342 -1.654 14.851 1.00 95.19 129 TYR A N 1
ATOM 987 C CA . TYR A 1 129 ? -13.201 -0.766 15.049 1.00 95.19 129 TYR A CA 1
ATOM 988 C C . TYR A 1 129 ? -13.630 0.708 15.060 1.00 95.19 129 TYR A C 1
ATOM 990 O O . TYR A 1 129 ? -14.275 1.200 14.135 1.00 95.19 129 TYR A O 1
ATOM 998 N N . ALA A 1 130 ? -13.232 1.430 16.109 1.00 94.88 130 ALA A N 1
ATOM 999 C CA . ALA A 1 130 ? -13.589 2.832 16.291 1.00 94.88 130 ALA A CA 1
ATOM 1000 C C . ALA A 1 130 ? -12.838 3.770 15.328 1.00 94.88 130 ALA A C 1
ATOM 1002 O O . ALA A 1 130 ? -11.644 3.605 15.062 1.00 94.88 130 ALA A O 1
ATOM 1003 N N . PHE A 1 131 ? -13.530 4.821 14.890 1.00 95.50 131 PHE A N 1
ATOM 1004 C CA . PHE A 1 131 ? -12.935 5.988 14.238 1.00 95.50 131 PHE A CA 1
ATOM 1005 C C . PHE A 1 131 ? -12.083 6.793 15.232 1.00 95.50 131 PHE A C 1
ATOM 1007 O O . PHE A 1 131 ? -12.276 6.700 16.445 1.00 95.50 131 PHE A O 1
ATOM 1014 N N . ALA A 1 132 ? -11.131 7.584 14.736 1.00 94.00 132 ALA A N 1
ATOM 1015 C CA . ALA A 1 132 ? -10.280 8.421 15.580 1.00 94.00 132 ALA A CA 1
ATOM 1016 C C . ALA A 1 132 ? -11.063 9.540 16.282 1.00 94.00 132 ALA A C 1
ATOM 1018 O O . ALA A 1 132 ? -10.758 9.893 17.421 1.00 94.00 132 ALA A O 1
ATOM 1019 N N . ASP A 1 133 ? -12.062 10.096 15.600 1.00 90.19 133 ASP A N 1
ATOM 1020 C CA . ASP A 1 133 ? -12.948 11.139 16.101 1.00 90.19 133 ASP A CA 1
ATOM 1021 C C . ASP A 1 133 ? -14.313 11.088 15.378 1.00 90.19 133 ASP A C 1
ATOM 1023 O O . ASP A 1 133 ? -14.509 10.341 14.414 1.00 90.19 133 ASP A O 1
ATOM 1027 N N . LYS A 1 134 ? -15.283 11.876 15.865 1.00 89.06 134 LYS A N 1
ATOM 1028 C CA . LYS A 1 134 ? -16.623 11.966 15.254 1.00 89.06 134 LYS A CA 1
ATOM 1029 C C . LYS A 1 134 ? -16.587 12.526 13.832 1.00 89.06 134 LYS A C 1
ATOM 1031 O O . LYS A 1 134 ? -17.408 12.140 13.011 1.00 89.06 134 LYS A O 1
ATOM 1036 N N . GLU A 1 135 ? -15.643 13.417 13.540 1.00 88.31 135 GLU A N 1
ATOM 1037 C CA . GLU A 1 135 ? -15.490 14.018 12.212 1.00 88.31 135 GLU A CA 1
ATOM 1038 C C . GLU A 1 135 ? -15.098 12.945 11.180 1.00 88.31 135 GLU A C 1
ATOM 1040 O O . GLU A 1 135 ? -15.672 12.878 10.096 1.00 88.31 135 GLU A O 1
ATOM 1045 N N . ALA A 1 136 ? -14.159 12.062 11.522 1.00 87.81 136 ALA A N 1
ATOM 1046 C CA . ALA A 1 136 ? -13.739 10.938 10.694 1.00 87.81 136 ALA A CA 1
ATOM 1047 C C . ALA A 1 136 ? -14.890 9.951 10.448 1.00 87.81 136 ALA A C 1
ATOM 1049 O O . ALA A 1 136 ? -15.080 9.501 9.317 1.00 87.81 136 ALA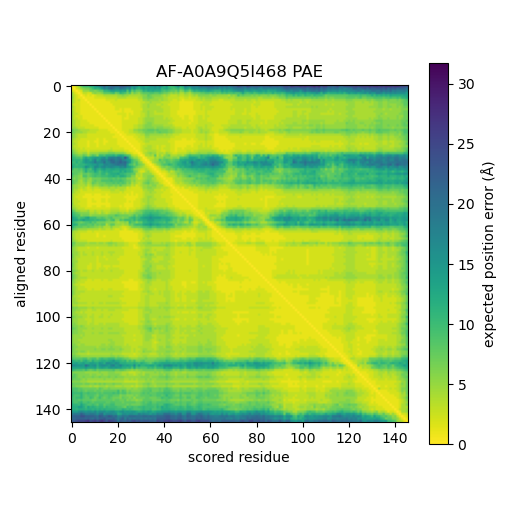 A O 1
ATOM 1050 N N . GLU A 1 137 ? -15.688 9.665 11.479 1.00 90.75 137 GLU A N 1
ATOM 1051 C CA . GLU A 1 137 ? -16.884 8.827 11.360 1.00 90.75 137 GLU A CA 1
ATOM 1052 C C . GLU A 1 137 ? -17.940 9.457 10.435 1.00 90.75 137 GLU A C 1
ATOM 1054 O O . GLU A 1 137 ? -18.504 8.782 9.570 1.00 90.75 137 GLU A O 1
ATOM 1059 N N . GLU A 1 138 ? -18.204 10.755 10.582 1.00 89.50 138 GLU A N 1
ATOM 1060 C CA . GLU A 1 138 ? -19.147 11.489 9.734 1.00 89.50 138 GLU A CA 1
ATOM 1061 C C . GLU A 1 138 ? -18.672 11.557 8.277 1.00 89.50 138 GLU A C 1
ATOM 1063 O O . GLU A 1 138 ? -19.462 11.323 7.361 1.00 89.50 138 GLU A O 1
ATOM 1068 N N . ASN A 1 139 ? -17.381 11.812 8.050 1.00 85.62 139 ASN A N 1
ATOM 1069 C CA . ASN A 1 139 ? -16.784 11.827 6.714 1.00 85.62 139 ASN A CA 1
ATOM 1070 C C . ASN A 1 139 ? -16.933 10.471 6.014 1.00 85.62 139 ASN A C 1
ATOM 1072 O O . ASN A 1 139 ? -17.340 10.428 4.854 1.00 85.62 139 ASN A O 1
ATOM 1076 N N . TYR A 1 140 ? -16.667 9.370 6.724 1.00 84.31 140 TYR A N 1
ATOM 1077 C CA . TYR A 1 140 ? -16.853 8.016 6.199 1.00 84.31 140 TYR A CA 1
ATOM 1078 C C . TYR A 1 140 ? -18.313 7.756 5.801 1.00 84.31 140 TYR A C 1
ATOM 1080 O O . TYR A 1 140 ? -18.586 7.371 4.668 1.00 84.31 140 TYR A O 1
ATOM 1088 N N . LYS A 1 141 ? -19.273 8.055 6.687 1.00 84.56 141 LYS A N 1
ATOM 1089 C CA . LYS A 1 141 ? -20.713 7.842 6.430 1.00 84.56 141 LYS A CA 1
ATOM 1090 C C . LYS A 1 141 ? -21.276 8.693 5.291 1.00 84.56 141 LYS A C 1
ATOM 1092 O O . LYS A 1 141 ? -22.343 8.387 4.761 1.00 84.56 141 LYS A O 1
ATOM 1097 N N . ASN A 1 142 ? -20.614 9.794 4.950 1.00 84.38 142 ASN A N 1
ATOM 1098 C CA . ASN A 1 142 ? -21.029 10.663 3.854 1.00 84.38 142 ASN A CA 1
ATOM 1099 C C . ASN A 1 142 ? -20.386 10.288 2.513 1.00 84.38 142 ASN A C 1
ATOM 1101 O O . ASN A 1 142 ? -20.870 10.758 1.486 1.00 84.38 142 ASN A O 1
ATOM 1105 N N . PHE A 1 143 ? -19.354 9.437 2.500 1.00 70.31 143 PHE A N 1
ATOM 1106 C CA . PHE A 1 143 ? -18.715 8.977 1.265 1.00 70.31 143 PHE A CA 1
ATOM 1107 C C . PHE A 1 143 ? -19.676 8.158 0.385 1.00 70.31 143 PHE A C 1
ATOM 1109 O O . PHE A 1 143 ? -19.681 8.332 -0.827 1.00 70.31 143 PHE A O 1
ATOM 1116 N N . ASP A 1 144 ? -20.571 7.371 0.992 1.00 56.19 144 ASP A N 1
ATOM 1117 C CA . ASP A 1 144 ? -21.581 6.558 0.287 1.00 56.19 144 ASP A CA 1
ATOM 1118 C C . ASP A 1 144 ? -22.721 7.375 -0.365 1.00 56.19 144 ASP A C 1
ATOM 1120 O O . ASP A 1 144 ? -23.661 6.805 -0.919 1.00 56.19 144 ASP A O 1
ATOM 1124 N N . LYS A 1 145 ? -22.690 8.712 -0.271 1.00 57.94 145 LYS A N 1
ATOM 1125 C CA . LYS A 1 145 ? -23.714 9.611 -0.841 1.00 57.94 145 LYS A CA 1
ATOM 1126 C C . LYS A 1 145 ? -23.275 10.314 -2.134 1.00 57.94 145 LYS A C 1
ATOM 1128 O O . LYS A 1 145 ? -24.027 11.161 -2.621 1.00 57.94 145 LYS A O 1
ATOM 1133 N N . LEU A 1 146 ? -22.082 10.008 -2.650 1.00 44.66 146 LEU A N 1
ATOM 1134 C CA . LEU A 1 146 ? -21.540 10.503 -3.925 1.00 44.66 146 LEU A CA 1
ATOM 1135 C C . LEU A 1 146 ? -21.775 9.492 -5.052 1.00 44.66 146 LEU A C 1
ATOM 1137 O O . LEU A 1 146 ? -22.018 9.959 -6.187 1.00 44.66 146 LEU A O 1
#

Organism: Sanghuangporus baumii (NCBI:txid108892)

Secondary structure (DSSP, 8-state):
---HHHHHHHHHHHHHHH-TT-SEEEEE-TTEETTEE-PPPTT--SHHHHHHHHTTTT-TT--EEEEESS--HHHHHHHHHHHT-EEE-SHHHHH-TTHHHHHHHTPPPPPP-GGGTT-TT--TTTT-PPPSSHHHHHHHHHHTT-

Nearest PDB structures (foldseek):
  5n6g-assembly1_A  TM=8.269E-01  e=1.528E-07  Agrobacterium tumefaciens
  8s8y-assembly1_B  TM=7.788E-01  e=1.501E-06  Solanum lycopersicum
  9em6-assembly1_B  TM=7.666E-01  e=1.180E-06  Solanum lycopersicum
  2hsa-assembly1_B  TM=7.680E-01  e=1.180E-06  Solanum lycopersicum
  7fev-assembly1_A  TM=5.850E-01  e=1.859E-01  Ascochyta rabiei

Foldseek 3Di:
DVDVVVVLLVVLLCCCVVPLPDQEDEDEACLDDPNDGDDRDVPGGPVSSQCSNCNPVRNNSPHAYEYEDDDDLVNQVVCCVVRVHHYDDDQQCLQEVLVVVCSVVVNDGDHQDPVPPPPPPDCPSGPPRDYPDVVSVVVSVCVVVD

Sequence (146 aa):
MDHPYPTFAALASFLREAHPRLAYLHVIEPRNAAGVDRDPLPGESAEFLRLIWQGPSGSENGSAYISAGGYSPEEAIETAEKKGILIAFGRHFIANPDLPARIKKGIPLTPYNRSTFYAPGNADGYADYAFADKEAEENYKNFDKL

InterPro domains:
  IPR001155 NADH:flavin oxidoreductase/NADH oxidase, N-terminal [PF00724] (20-109)
  IPR013785 Aldolase-type TIM barrel [G3DSA:3.20.20.70] (1-146)
  IPR045247 Oxidoreductase Oye-like [PTHR22893] (3-132)

pLDDT: mean 89.24, std 9.49, range [44.66, 97.56]

Mean predicted aligned error: 5.36 Å

Solvent-accessible surface area (backbone atoms only — not comparable to full-atom values): 8830 Å² total; per-residue (Å²): 125,98,66,58,62,69,59,54,50,53,50,44,46,47,46,47,68,79,40,61,78,50,70,58,52,81,44,76,35,65,25,39,58,95,89,39,74,48,80,54,56,96,91,58,73,57,61,66,56,50,41,60,56,18,34,92,86,41,48,80,57,75,40,46,45,33,43,26,50,72,68,49,69,68,56,39,53,55,50,26,70,75,56,65,40,47,73,52,72,60,67,59,38,60,25,20,85,45,42,72,60,28,60,75,70,71,46,86,77,53,79,59,63,76,86,33,74,81,40,90,96,53,61,64,69,63,81,69,55,66,55,97,45,72,66,52,46,51,54,57,71,52,57,84,76,116